Protein AF-A0A183DKI5-F1 (afdb_monomer)

Nearest PDB structures (foldseek):
  1x7p-assembly1_B  TM=5.197E-01  e=1.106E+00  Streptomyces viridochromogenes
  7oi6-assembly1_1  TM=5.668E-01  e=3.266E+00  Homo sapiens
  7vao-assembly1_J  TM=4.863E-01  e=2.853E+00  Thermus thermophilus HB8
  2dyy-assembly1_C  TM=4.971E-01  e=3.266E+00  Pyrococcus horikoshii
  8gxz-assembly1_J  TM=4.627E-01  e=7.871E+00  Thermus thermophilus HB8

Radius of gyration: 12.34 Å; Cα contacts (8 Å, |Δi|>4): 102; chains: 1; bounding box: 30×21×34 Å

Organism: NCBI:txid637853

Mean predicted aligned error: 5.85 Å

Foldseek 3Di:
DQLLVVDPVSVVCCVPVVVVLVVQLCPQFQEKEWEPVCVSVQVNSCVSNVHHYDYDYDPDPPPDPTDIDTDDD

Solvent-accessible surface area (backbone atoms only — not comparable to full-atom values): 4245 Å² total; per-residue (Å²): 130,67,45,48,80,76,35,73,68,40,37,48,42,58,70,79,40,38,70,60,52,55,52,59,27,67,40,76,36,59,36,37,40,24,24,55,95,42,43,58,57,47,50,44,39,24,68,65,36,70,22,47,73,46,77,44,76,77,88,65,85,68,86,64,80,78,51,74,49,77,40,61,135

Sequence (73 aa):
MPFYHSSVSCNYVMTEHKDEFLRISKYPWDLILTDSLFSTSGYGLAQLSRANHVIMHTTSVEAAPGLAKGFAR

Structure (mmCIF, N/CA/C/O backbone):
data_AF-A0A183DKI5-F1
#
_entry.id   AF-A0A183DKI5-F1
#
loop_
_atom_site.group_PDB
_atom_site.id
_atom_site.type_symbol
_atom_site.label_atom_id
_atom_site.label_alt_id
_atom_site.label_comp_id
_atom_site.label_asym_id
_atom_site.label_entity_id
_atom_site.label_seq_id
_atom_site.pdbx_PDB_ins_code
_atom_site.Cartn_x
_atom_site.Cartn_y
_atom_site.Cartn_z
_atom_site.occupancy
_atom_site.B_iso_or_equiv
_atom_site.auth_seq_id
_atom_site.auth_comp_id
_atom_site.auth_asym_id
_atom_site.auth_atom_id
_atom_site.pdbx_PDB_model_num
ATOM 1 N N . MET A 1 1 ? 7.445 -13.509 1.627 1.00 49.41 1 MET A N 1
ATOM 2 C CA . MET A 1 1 ? 8.341 -12.363 1.353 1.00 49.41 1 MET A CA 1
ATOM 3 C C . MET A 1 1 ? 7.615 -11.088 1.746 1.00 49.41 1 MET A C 1
ATOM 5 O O . MET A 1 1 ? 6.439 -10.992 1.412 1.00 49.41 1 MET A O 1
ATOM 9 N N . PRO A 1 2 ? 8.244 -10.142 2.457 1.00 65.38 2 PRO A N 1
ATOM 10 C CA . PRO A 1 2 ? 7.622 -8.848 2.716 1.00 65.38 2 PRO A CA 1
ATOM 11 C C . PRO A 1 2 ? 7.357 -8.101 1.399 1.00 65.38 2 PRO A C 1
ATOM 13 O O . PRO A 1 2 ? 8.247 -8.035 0.552 1.00 65.38 2 PRO A O 1
ATOM 16 N N . PHE A 1 3 ? 6.155 -7.537 1.226 1.00 69.50 3 PHE A N 1
ATOM 17 C CA . PHE A 1 3 ? 5.714 -6.891 -0.026 1.00 69.50 3 PHE A CA 1
ATOM 18 C C . PHE A 1 3 ? 6.665 -5.780 -0.511 1.00 69.50 3 PHE A C 1
ATOM 20 O O . PHE A 1 3 ? 6.786 -5.533 -1.710 1.00 69.50 3 PHE A O 1
ATOM 27 N N . TYR A 1 4 ? 7.382 -5.128 0.407 1.00 66.94 4 TYR A N 1
ATOM 28 C CA . TYR A 1 4 ? 8.310 -4.045 0.091 1.00 66.94 4 TYR A CA 1
ATOM 29 C C . TYR A 1 4 ? 9.620 -4.496 -0.567 1.00 66.94 4 TYR A C 1
ATOM 31 O O . TYR A 1 4 ? 10.285 -3.680 -1.194 1.00 66.94 4 TYR A O 1
ATOM 39 N N . HIS A 1 5 ? 9.964 -5.787 -0.510 1.00 70.19 5 HIS A N 1
ATOM 40 C CA . HIS A 1 5 ? 11.087 -6.345 -1.276 1.00 70.19 5 HIS A CA 1
ATOM 41 C C . HIS A 1 5 ? 10.689 -6.795 -2.687 1.00 70.19 5 HIS A C 1
ATOM 43 O O . HIS A 1 5 ? 11.547 -7.180 -3.475 1.00 70.19 5 HIS A O 1
ATOM 49 N N . SER A 1 6 ? 9.394 -6.780 -3.009 1.00 75.25 6 SER A N 1
ATOM 50 C CA . SER A 1 6 ? 8.862 -7.321 -4.264 1.00 75.25 6 SER A CA 1
ATOM 51 C C . SER A 1 6 ? 8.645 -6.258 -5.348 1.00 75.25 6 SER A C 1
ATOM 53 O O . SER A 1 6 ? 8.217 -6.596 -6.445 1.00 75.25 6 SER A O 1
ATOM 55 N N . SER A 1 7 ? 8.933 -4.981 -5.064 1.00 80.50 7 SER A N 1
ATOM 56 C CA . SER A 1 7 ? 8.893 -3.896 -6.051 1.00 80.50 7 SER A CA 1
ATOM 57 C C . SER A 1 7 ? 9.848 -2.757 -5.686 1.00 80.50 7 SER A C 1
ATOM 59 O O . SER A 1 7 ? 9.905 -2.340 -4.528 1.00 80.50 7 SER A O 1
ATOM 61 N N . VAL A 1 8 ? 10.528 -2.194 -6.693 1.00 84.44 8 VAL A N 1
ATOM 62 C CA . VAL A 1 8 ? 11.369 -0.990 -6.557 1.00 84.44 8 VAL A CA 1
ATOM 63 C C . VAL A 1 8 ? 10.543 0.205 -6.075 1.00 84.44 8 VAL A C 1
ATOM 65 O O . VAL A 1 8 ? 11.010 0.963 -5.229 1.00 84.44 8 VAL A O 1
ATOM 68 N N . SER A 1 9 ? 9.297 0.342 -6.543 1.00 79.62 9 SER A N 1
ATOM 69 C CA . SER A 1 9 ? 8.405 1.424 -6.107 1.00 79.62 9 SER A CA 1
ATOM 70 C C . SER A 1 9 ? 8.001 1.278 -4.640 1.00 79.62 9 SER A C 1
ATOM 72 O O . SER A 1 9 ? 7.993 2.263 -3.907 1.00 79.62 9 SER A O 1
ATOM 74 N N . CYS A 1 10 ? 7.741 0.051 -4.173 1.00 82.12 10 CYS A N 1
ATOM 75 C CA . CYS A 1 10 ? 7.479 -0.195 -2.756 1.00 82.12 10 CYS A CA 1
ATOM 76 C C . CYS A 1 10 ? 8.715 0.103 -1.905 1.00 82.12 10 CYS A C 1
ATOM 78 O O . CYS A 1 10 ? 8.581 0.707 -0.847 1.00 82.1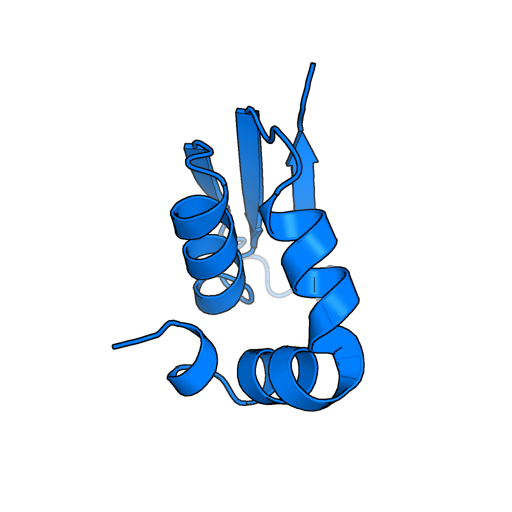2 10 CYS A O 1
ATOM 80 N N . ASN A 1 11 ? 9.906 -0.291 -2.364 1.00 86.12 11 ASN A N 1
ATOM 81 C CA . ASN A 1 11 ? 11.143 0.022 -1.657 1.00 86.12 11 ASN A CA 1
ATOM 82 C C . ASN A 1 11 ? 11.338 1.541 -1.530 1.00 86.12 11 ASN A C 1
ATOM 84 O O . ASN A 1 11 ? 11.556 2.024 -0.427 1.00 86.12 11 ASN A O 1
ATOM 88 N N . TYR A 1 12 ? 11.148 2.294 -2.620 1.00 87.56 12 TYR A N 1
ATOM 89 C CA . TYR A 1 12 ? 11.207 3.760 -2.607 1.00 87.56 12 TYR A CA 1
ATOM 90 C C . TYR A 1 12 ? 10.232 4.375 -1.591 1.00 87.56 12 TYR A C 1
ATOM 92 O O . TYR A 1 12 ? 10.640 5.182 -0.761 1.00 87.56 12 TYR A O 1
ATOM 100 N N . VAL A 1 13 ? 8.964 3.943 -1.581 1.00 85.88 13 VAL A N 1
ATOM 101 C CA . VAL A 1 13 ? 7.967 4.416 -0.598 1.00 85.88 13 VAL A CA 1
ATOM 102 C C . VAL A 1 13 ? 8.400 4.103 0.836 1.00 85.88 13 VAL A C 1
ATOM 104 O O . VAL A 1 13 ? 8.246 4.941 1.719 1.00 85.88 13 VAL A O 1
ATOM 107 N N . MET A 1 14 ? 8.971 2.923 1.080 1.00 86.81 14 MET A N 1
ATOM 108 C CA . MET A 1 14 ? 9.452 2.535 2.409 1.00 86.81 14 MET A CA 1
ATOM 109 C C . MET A 1 14 ? 10.745 3.245 2.830 1.00 86.81 14 M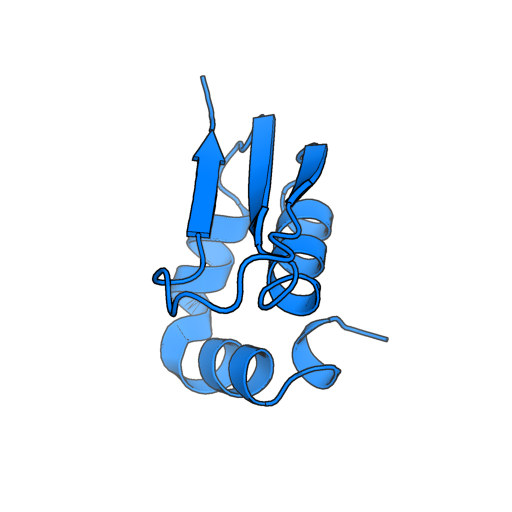ET A C 1
ATOM 111 O O . MET A 1 14 ? 11.030 3.281 4.027 1.00 86.81 14 MET A O 1
ATOM 115 N N . THR A 1 15 ? 11.523 3.783 1.890 1.00 90.50 15 THR A N 1
ATOM 116 C CA . THR A 1 15 ? 12.726 4.576 2.175 1.00 90.50 15 THR A CA 1
ATOM 117 C C . THR A 1 15 ? 12.381 6.047 2.395 1.00 90.50 15 THR A C 1
ATOM 119 O O . THR A 1 15 ? 12.767 6.606 3.416 1.00 90.50 15 THR A O 1
ATOM 122 N N . GLU A 1 16 ? 11.607 6.652 1.493 1.00 94.31 16 GLU A N 1
ATOM 123 C CA . GLU A 1 16 ? 11.375 8.105 1.468 1.00 94.31 16 GLU A CA 1
ATOM 124 C C . GLU A 1 16 ? 10.085 8.539 2.186 1.00 94.31 16 GLU A C 1
ATOM 126 O O . GLU A 1 16 ? 9.984 9.656 2.688 1.00 94.31 16 GLU A O 1
ATOM 131 N N . HIS A 1 17 ? 9.074 7.665 2.252 1.00 91.12 17 HIS A N 1
ATOM 132 C CA . HIS A 1 17 ? 7.716 8.009 2.705 1.00 91.12 17 HIS A CA 1
ATOM 133 C C . HIS A 1 17 ? 7.157 7.018 3.735 1.00 91.12 17 HIS A C 1
ATOM 135 O O . HIS A 1 17 ? 5.943 6.831 3.859 1.00 91.12 17 HIS A O 1
ATOM 141 N N . LYS A 1 18 ? 8.047 6.373 4.494 1.00 90.44 18 LYS A N 1
ATOM 142 C CA . LYS A 1 18 ? 7.709 5.286 5.420 1.00 90.44 18 LYS A 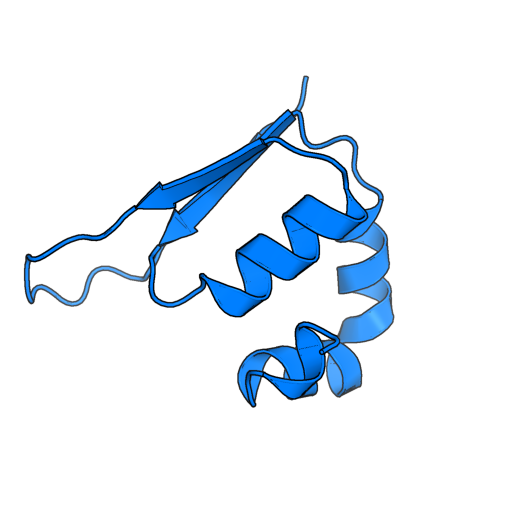CA 1
ATOM 143 C C . LYS A 1 18 ? 6.631 5.655 6.435 1.00 90.44 18 LYS A C 1
ATOM 145 O O . LYS A 1 18 ? 5.703 4.879 6.647 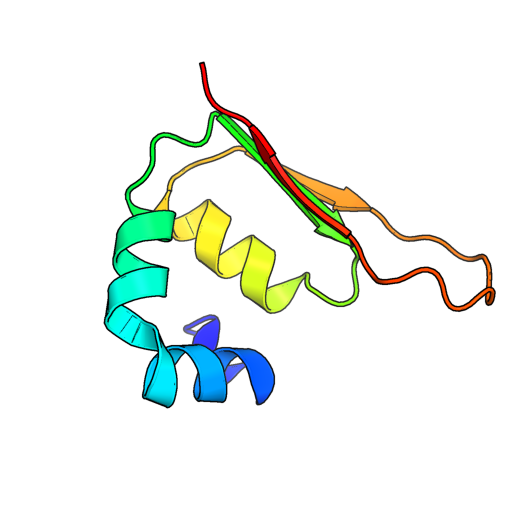1.00 90.44 18 LYS A O 1
ATOM 150 N N . ASP A 1 19 ? 6.764 6.810 7.078 1.00 93.31 19 ASP A N 1
ATOM 151 C CA . ASP A 1 19 ? 5.858 7.218 8.156 1.00 93.31 19 ASP A CA 1
ATOM 152 C C . ASP A 1 19 ? 4.446 7.472 7.631 1.00 93.31 19 ASP A C 1
ATOM 154 O O . ASP A 1 19 ? 3.463 7.062 8.250 1.00 93.31 19 ASP A O 1
ATOM 158 N N . GLU A 1 20 ? 4.347 8.062 6.442 1.00 91.12 20 GLU A N 1
ATOM 159 C CA . GLU A 1 20 ? 3.077 8.278 5.761 1.00 91.12 20 GLU A CA 1
ATOM 160 C C . GLU A 1 20 ? 2.442 6.949 5.343 1.00 91.12 20 GLU A C 1
ATOM 162 O O . GLU A 1 20 ? 1.256 6.719 5.586 1.00 91.12 20 GLU A O 1
ATOM 167 N N . PHE A 1 21 ? 3.238 6.020 4.809 1.00 89.50 21 PHE A N 1
ATOM 168 C CA . PHE A 1 21 ? 2.760 4.676 4.506 1.00 89.50 21 PHE A CA 1
ATOM 169 C C . PHE A 1 21 ? 2.222 3.968 5.759 1.00 89.50 21 PHE A C 1
ATOM 171 O O . PHE A 1 21 ? 1.129 3.403 5.726 1.00 89.50 21 PHE A O 1
ATOM 178 N N . LEU A 1 22 ? 2.942 4.039 6.883 1.00 90.44 22 LEU A N 1
ATOM 179 C CA . LEU A 1 22 ? 2.506 3.452 8.154 1.00 90.44 22 LEU A CA 1
ATOM 180 C C . LEU A 1 22 ? 1.253 4.132 8.720 1.00 90.44 22 LEU A C 1
ATOM 182 O O . LEU A 1 22 ? 0.440 3.475 9.376 1.00 90.44 22 LEU A O 1
ATOM 186 N N . ARG A 1 23 ? 1.082 5.437 8.489 1.00 93.50 23 ARG A N 1
ATOM 187 C CA . ARG A 1 23 ? -0.139 6.167 8.848 1.00 93.50 23 ARG A CA 1
ATOM 188 C C . ARG A 1 23 ? -1.324 5.662 8.028 1.00 93.50 23 ARG A C 1
ATOM 190 O O . ARG A 1 23 ? -2.357 5.325 8.604 1.00 93.50 23 ARG A O 1
ATOM 197 N N . ILE A 1 24 ? -1.159 5.549 6.710 1.00 91.19 24 ILE A N 1
ATOM 198 C CA . ILE A 1 24 ? -2.190 5.046 5.791 1.00 91.19 24 ILE A CA 1
ATOM 199 C C . ILE A 1 24 ? -2.516 3.578 6.092 1.00 91.19 24 ILE A C 1
ATOM 201 O O . ILE A 1 24 ? -3.689 3.212 6.097 1.00 91.19 24 ILE A O 1
ATOM 205 N N . SER A 1 25 ? -1.525 2.739 6.405 1.00 90.75 25 SER A N 1
ATOM 206 C CA . SER A 1 25 ? -1.745 1.316 6.701 1.00 90.75 25 SER A CA 1
ATOM 207 C C . SER A 1 25 ? -2.514 1.065 7.996 1.00 90.75 25 SER A C 1
ATOM 209 O O . SER A 1 25 ? -3.079 -0.009 8.168 1.00 90.75 25 SER A O 1
ATOM 211 N N . LYS A 1 26 ? -2.511 2.029 8.922 1.00 92.25 26 LYS A N 1
ATOM 212 C CA . LYS A 1 26 ? -3.261 1.963 10.186 1.00 92.25 26 LYS A CA 1
ATOM 213 C C . LYS A 1 26 ? -4.664 2.560 10.086 1.00 92.25 26 LYS A C 1
ATOM 215 O O . LYS A 1 26 ? -5.426 2.456 11.044 1.00 92.25 26 LYS A O 1
ATOM 220 N N . TYR A 1 27 ? -4.994 3.210 8.974 1.00 92.31 27 TYR A N 1
ATOM 221 C CA . TYR A 1 27 ? -6.326 3.757 8.765 1.00 92.31 27 TYR A CA 1
ATOM 222 C C . TYR A 1 27 ? -7.339 2.606 8.585 1.00 92.31 27 TYR A C 1
ATOM 224 O O . TYR A 1 27 ? -6.983 1.591 7.975 1.00 92.31 27 TYR A O 1
ATOM 232 N N . PRO A 1 28 ? -8.568 2.715 9.127 1.00 93.19 28 PRO A N 1
ATOM 233 C CA . PRO A 1 28 ? -9.552 1.631 9.139 1.00 93.19 28 PRO A CA 1
ATOM 234 C C . PRO A 1 28 ? -10.226 1.466 7.770 1.00 93.19 28 PRO A C 1
ATOM 236 O O . PRO A 1 28 ? -11.407 1.743 7.596 1.00 93.19 28 PRO A O 1
ATOM 239 N N . TRP A 1 29 ? -9.453 1.046 6.773 1.00 94.81 29 TRP A N 1
ATOM 240 C CA . TRP A 1 29 ? -9.965 0.758 5.440 1.00 94.81 29 TRP A CA 1
ATOM 241 C C . TRP A 1 29 ? -10.896 -0.459 5.472 1.00 94.81 29 TRP A C 1
ATOM 243 O O . TRP A 1 29 ? -10.511 -1.529 5.937 1.00 94.81 29 TRP A O 1
ATOM 253 N N . ASP A 1 30 ? -12.089 -0.318 4.901 1.00 94.00 30 ASP A N 1
ATOM 254 C CA . ASP A 1 30 ? -13.018 -1.431 4.672 1.00 94.00 30 ASP A CA 1
ATOM 255 C C . ASP A 1 30 ? -12.710 -2.146 3.346 1.00 94.00 30 ASP A C 1
ATOM 257 O O . ASP A 1 30 ? -12.841 -3.371 3.217 1.00 94.00 30 ASP A O 1
ATOM 261 N N . LEU A 1 31 ? -12.292 -1.362 2.345 1.00 93.06 31 LEU A N 1
ATOM 262 C CA . LEU A 1 31 ? -12.002 -1.819 0.990 1.00 93.06 31 LEU A CA 1
ATOM 263 C C . LEU A 1 31 ? -10.838 -1.034 0.384 1.00 93.06 31 LEU A C 1
ATOM 265 O O . LEU A 1 31 ? -10.836 0.196 0.360 1.00 93.06 31 LEU A O 1
ATOM 269 N N . ILE A 1 32 ? -9.889 -1.766 -0.182 1.00 92.81 32 ILE A N 1
ATOM 270 C CA . ILE A 1 32 ?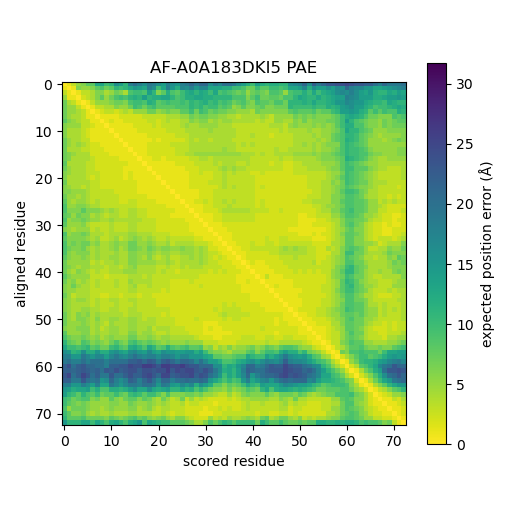 -8.811 -1.249 -1.016 1.00 92.81 32 ILE A CA 1
ATOM 271 C C . ILE A 1 32 ? -9.053 -1.734 -2.442 1.00 92.81 32 ILE A C 1
ATOM 273 O O . ILE A 1 32 ? -9.230 -2.925 -2.698 1.00 92.81 32 ILE A O 1
ATOM 277 N N . LEU A 1 33 ? -9.054 -0.790 -3.370 1.00 90.75 33 LEU A N 1
ATOM 278 C CA . LEU A 1 33 ? -9.258 -1.001 -4.791 1.00 90.75 33 LEU A CA 1
ATOM 279 C C . LEU A 1 33 ? -7.999 -0.555 -5.530 1.00 90.75 33 LEU A C 1
ATOM 281 O O . LEU A 1 33 ? -7.629 0.617 -5.447 1.00 90.75 33 LEU A O 1
ATOM 285 N N . THR A 1 34 ? -7.340 -1.455 -6.252 1.00 88.50 34 THR A N 1
ATOM 286 C CA . THR A 1 34 ? -6.120 -1.097 -6.990 1.00 88.50 34 THR A CA 1
ATOM 287 C C . THR A 1 34 ? -6.112 -1.656 -8.393 1.00 88.50 34 THR A C 1
ATOM 289 O O . THR A 1 34 ? -6.539 -2.787 -8.613 1.00 88.50 34 THR A O 1
ATOM 292 N N . ASP A 1 35 ? -5.516 -0.917 -9.317 1.00 86.25 35 ASP A N 1
ATOM 293 C CA . ASP A 1 35 ? -5.069 -1.469 -10.584 1.00 86.25 35 ASP A CA 1
ATOM 294 C C . ASP A 1 35 ? -4.024 -2.577 -10.353 1.00 86.25 35 ASP A C 1
ATOM 296 O O . ASP A 1 35 ? -3.227 -2.529 -9.410 1.00 86.25 35 ASP A O 1
ATOM 300 N N . SER A 1 36 ? -4.015 -3.572 -11.234 1.00 83.44 36 SER A N 1
ATOM 301 C CA . SER A 1 36 ? -3.010 -4.631 -11.327 1.00 83.44 36 SER A CA 1
ATOM 302 C C . SER A 1 36 ? -1.556 -4.136 -11.299 1.00 83.44 36 SER A C 1
ATOM 304 O O . SER A 1 36 ? -0.707 -4.806 -10.702 1.00 83.44 36 SER A O 1
ATOM 306 N N . LEU A 1 37 ? -1.272 -2.946 -11.842 1.00 80.69 37 LEU A N 1
ATOM 307 C CA . LEU A 1 37 ? 0.044 -2.297 -11.785 1.00 80.69 37 LEU A CA 1
ATOM 308 C C . LEU A 1 37 ? 0.502 -2.000 -10.348 1.00 80.69 37 LEU A C 1
ATOM 310 O O . LEU A 1 37 ? 1.700 -1.961 -10.073 1.00 80.69 37 LEU A O 1
ATOM 314 N N . PHE A 1 38 ? -0.441 -1.838 -9.418 1.00 81.19 38 PHE A N 1
ATOM 315 C CA . PHE A 1 38 ? -0.186 -1.602 -7.997 1.00 81.19 38 PHE A CA 1
ATOM 316 C C . PHE A 1 38 ? -0.424 -2.843 -7.131 1.00 81.19 38 PHE A C 1
ATOM 318 O O . PHE A 1 38 ? -0.470 -2.726 -5.907 1.00 81.19 38 PHE A O 1
ATOM 325 N N . SER A 1 39 ? -0.564 -4.030 -7.729 1.00 83.75 39 SER A N 1
ATOM 326 C CA . SER A 1 39 ? -0.903 -5.276 -7.022 1.00 83.75 39 SER A CA 1
ATOM 327 C C . SER A 1 39 ? -0.020 -5.540 -5.797 1.00 83.75 39 SER A C 1
ATOM 329 O O . SER A 1 39 ? -0.546 -5.778 -4.711 1.00 83.75 39 SER A O 1
ATOM 331 N N . THR A 1 40 ? 1.303 -5.411 -5.925 1.00 85.00 40 THR A N 1
ATOM 332 C CA . THR A 1 40 ? 2.249 -5.609 -4.814 1.00 85.00 40 THR A CA 1
ATOM 333 C C . THR A 1 40 ? 2.018 -4.629 -3.659 1.00 85.00 40 THR A C 1
ATOM 335 O O . THR A 1 40 ? 1.996 -5.027 -2.493 1.00 85.00 40 THR A O 1
ATOM 338 N N . SER A 1 41 ? 1.840 -3.341 -3.965 1.00 83.44 41 SER A N 1
ATOM 339 C CA . SER A 1 41 ? 1.633 -2.288 -2.961 1.00 83.44 41 SER A CA 1
ATOM 340 C C . SER A 1 41 ? 0.254 -2.402 -2.308 1.00 83.44 41 SER A C 1
ATOM 342 O O . SER A 1 41 ? 0.139 -2.302 -1.087 1.00 83.44 41 SER A O 1
ATOM 344 N N . GLY A 1 42 ? -0.779 -2.665 -3.113 1.00 87.12 42 GLY A N 1
ATOM 345 C CA . GLY A 1 42 ? -2.151 -2.884 -2.662 1.00 87.12 42 GLY A CA 1
ATOM 346 C C . GLY A 1 42 ? -2.266 -4.089 -1.736 1.00 87.12 42 GLY A C 1
ATOM 347 O O . GLY A 1 42 ? -2.872 -3.978 -0.673 1.00 87.12 42 GLY A O 1
ATOM 348 N N . TYR A 1 43 ? -1.598 -5.196 -2.081 1.00 87.88 43 TYR A N 1
ATOM 349 C CA . TYR A 1 43 ? -1.560 -6.394 -1.244 1.00 87.88 43 TYR A CA 1
ATOM 350 C C . TYR A 1 43 ? -0.906 -6.110 0.111 1.00 87.88 43 TYR A C 1
ATOM 352 O O . TYR A 1 43 ? -1.441 -6.477 1.156 1.00 87.88 43 TYR A O 1
ATOM 360 N N . GLY A 1 44 ? 0.228 -5.401 0.107 1.00 88.50 44 GLY A N 1
ATOM 361 C CA . GLY A 1 44 ? 0.897 -4.981 1.336 1.00 88.50 44 GLY A CA 1
ATOM 362 C C . GLY A 1 44 ? 0.007 -4.123 2.229 1.00 88.50 44 GLY A C 1
ATOM 363 O O . GLY A 1 44 ? -0.082 -4.364 3.433 1.00 88.50 44 GLY A O 1
ATOM 364 N N . LEU A 1 45 ? -0.687 -3.150 1.635 1.00 88.88 45 LEU A N 1
ATOM 365 C CA . LEU A 1 45 ? -1.573 -2.262 2.375 1.00 88.88 45 LEU A CA 1
ATOM 366 C C . LEU A 1 45 ? -2.769 -3.017 2.965 1.00 88.88 45 LEU A C 1
ATOM 368 O O . LEU A 1 45 ? -3.043 -2.862 4.152 1.00 88.88 45 LEU A O 1
ATOM 372 N N . ALA A 1 46 ? -3.421 -3.873 2.177 1.00 91.25 46 ALA A N 1
ATOM 373 C CA . ALA A 1 46 ? -4.547 -4.687 2.627 1.00 91.25 46 ALA A CA 1
ATOM 374 C C . ALA A 1 46 ? -4.161 -5.678 3.724 1.00 91.25 46 ALA A C 1
ATOM 376 O O . ALA A 1 46 ? -4.889 -5.837 4.703 1.00 91.25 46 ALA A O 1
ATOM 377 N N . GLN A 1 47 ? -2.985 -6.298 3.615 1.00 89.56 47 GLN A N 1
ATOM 378 C CA . GLN A 1 47 ? -2.484 -7.196 4.649 1.00 89.56 47 GLN A CA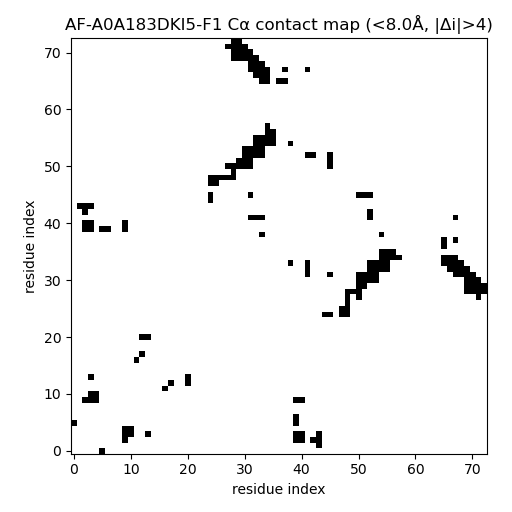 1
ATOM 379 C C . GLN A 1 47 ? -2.257 -6.462 5.981 1.00 89.56 47 GLN A C 1
ATOM 381 O O . GLN A 1 47 ? -2.543 -7.015 7.043 1.00 89.56 47 GLN A O 1
ATOM 386 N N . LEU A 1 48 ? -1.748 -5.228 5.938 1.00 90.19 48 LEU A N 1
ATOM 387 C CA . LEU A 1 48 ? -1.479 -4.434 7.138 1.00 90.19 48 LEU A CA 1
ATOM 388 C C . LEU A 1 48 ? -2.752 -3.843 7.759 1.00 90.19 48 LEU A C 1
ATOM 390 O O . LEU A 1 48 ? -2.890 -3.871 8.982 1.00 90.19 48 LEU A O 1
ATOM 394 N N . SER A 1 49 ? -3.678 -3.339 6.939 1.00 90.69 49 SER A N 1
ATOM 395 C CA . SER A 1 49 ? -4.936 -2.738 7.405 1.00 90.69 49 SER A CA 1
ATOM 396 C C . SER A 1 49 ? -6.039 -3.760 7.692 1.00 90.69 49 SER A C 1
ATOM 398 O O . SER A 1 49 ? -7.032 -3.421 8.329 1.00 90.69 49 SER A O 1
ATOM 400 N N . ARG A 1 50 ? -5.864 -5.015 7.254 1.00 90.75 50 ARG A N 1
ATOM 401 C CA . ARG A 1 50 ? -6.882 -6.086 7.249 1.00 90.75 50 ARG A CA 1
ATOM 402 C C . ARG A 1 50 ? -8.119 -5.757 6.403 1.00 90.75 50 ARG A C 1
ATOM 404 O O . ARG A 1 50 ? -9.183 -6.331 6.629 1.00 90.75 50 ARG A O 1
ATOM 411 N N . ALA A 1 51 ? -7.980 -4.850 5.440 1.00 93.50 51 ALA A N 1
ATOM 412 C CA . ALA A 1 51 ? -9.049 -4.480 4.523 1.00 93.50 51 ALA A CA 1
ATOM 413 C C . ALA A 1 51 ? -9.268 -5.545 3.444 1.00 93.50 51 ALA A C 1
ATOM 415 O O . ALA A 1 51 ? -8.341 -6.260 3.055 1.00 93.50 51 ALA A O 1
ATOM 416 N N . ASN A 1 52 ? -10.478 -5.587 2.883 1.00 93.50 52 ASN A N 1
ATOM 417 C CA . ASN A 1 52 ? -10.716 -6.352 1.662 1.00 93.50 52 ASN A CA 1
ATOM 418 C C . ASN A 1 52 ? -9.936 -5.724 0.502 1.00 93.50 52 ASN A C 1
ATOM 420 O O . ASN A 1 52 ? -9.866 -4.499 0.396 1.00 93.50 52 ASN A O 1
ATOM 424 N N . HIS A 1 53 ? -9.383 -6.543 -0.391 1.00 93.12 53 HIS A N 1
ATOM 425 C CA . HIS A 1 53 ? -8.605 -6.065 -1.535 1.00 93.12 53 HIS A CA 1
ATOM 426 C C . HIS A 1 53 ? -9.208 -6.555 -2.844 1.00 93.12 53 HIS A C 1
ATOM 428 O O . HIS A 1 53 ? -9.350 -7.758 -3.055 1.00 93.12 53 HIS A O 1
ATOM 434 N N . VAL A 1 54 ? -9.546 -5.619 -3.728 1.00 91.56 54 VAL A N 1
ATOM 435 C CA . VAL A 1 54 ? -9.992 -5.909 -5.091 1.00 91.56 54 VAL A CA 1
ATOM 436 C C . VAL A 1 54 ? -8.963 -5.363 -6.068 1.00 91.56 54 VAL A C 1
ATOM 438 O O . VAL A 1 54 ? -8.656 -4.168 -6.071 1.00 91.56 54 VAL A O 1
ATOM 441 N N . ILE A 1 55 ? -8.450 -6.254 -6.915 1.00 87.94 55 ILE A N 1
ATOM 442 C CA . ILE A 1 55 ? -7.546 -5.899 -8.003 1.00 87.94 55 ILE A CA 1
ATOM 443 C C . ILE A 1 55 ? -8.364 -5.762 -9.283 1.00 87.94 55 ILE A C 1
ATOM 445 O O . ILE A 1 55 ? -9.065 -6.688 -9.689 1.00 87.94 55 ILE A O 1
ATOM 449 N N . MET A 1 56 ? -8.261 -4.601 -9.916 1.00 85.44 56 MET A N 1
ATOM 450 C CA . MET A 1 56 ? -8.843 -4.318 -11.219 1.00 85.44 56 MET A CA 1
ATOM 451 C C . MET A 1 56 ? -7.760 -4.426 -12.285 1.00 85.44 56 MET A C 1
ATOM 453 O O . MET A 1 56 ? -6.656 -3.916 -12.117 1.00 85.44 56 MET A O 1
ATOM 457 N N . HIS A 1 57 ? -8.072 -5.091 -13.388 1.00 80.31 57 HIS A N 1
ATOM 458 C CA . HIS A 1 57 ? -7.194 -5.163 -14.546 1.00 80.31 57 HIS A CA 1
ATOM 459 C C . HIS A 1 57 ? -7.961 -4.618 -15.744 1.00 80.31 57 HIS A C 1
ATOM 461 O O . HIS A 1 57 ? -9.021 -5.143 -16.086 1.00 80.31 57 HIS A O 1
ATOM 467 N N . THR A 1 58 ? -7.452 -3.553 -16.357 1.00 66.81 58 THR A N 1
ATOM 468 C CA . THR A 1 58 ? -7.946 -3.097 -17.656 1.00 66.81 58 THR A CA 1
ATOM 469 C C . THR A 1 58 ? -7.076 -3.704 -18.748 1.00 66.81 58 THR A C 1
ATOM 471 O O . THR A 1 58 ? -5.855 -3.590 -18.720 1.00 66.81 58 THR A O 1
ATOM 474 N N . THR A 1 59 ? -7.702 -4.373 -19.715 1.00 64.75 59 THR A N 1
ATOM 475 C CA . THR A 1 59 ? -7.026 -4.859 -20.928 1.00 64.75 59 THR A CA 1
ATOM 476 C C . THR A 1 59 ? -6.940 -3.780 -22.008 1.00 64.75 59 THR A C 1
ATOM 478 O O . THR A 1 59 ? -6.372 -4.021 -23.071 1.00 64.75 59 THR A O 1
ATOM 481 N N . SER A 1 60 ? -7.533 -2.602 -21.772 1.00 58.62 60 SER A N 1
ATOM 482 C CA . SER A 1 60 ? -7.428 -1.472 -22.690 1.00 58.62 60 SER A CA 1
ATOM 483 C C . SER A 1 60 ? -6.044 -0.840 -22.559 1.00 58.62 60 SER A C 1
ATOM 485 O O . SER A 1 60 ? -5.644 -0.441 -21.469 1.00 58.62 60 SER A O 1
ATOM 487 N N . VAL A 1 61 ? -5.329 -0.757 -23.684 1.00 49.34 61 VAL A N 1
ATOM 488 C CA . VAL A 1 61 ? -3.964 -0.209 -23.824 1.00 49.34 61 VAL A CA 1
ATOM 489 C C . VAL A 1 61 ? -3.949 1.324 -23.728 1.00 49.34 61 VAL A C 1
ATOM 491 O O . VAL A 1 61 ? -2.899 1.953 -23.842 1.00 49.34 61 VAL A O 1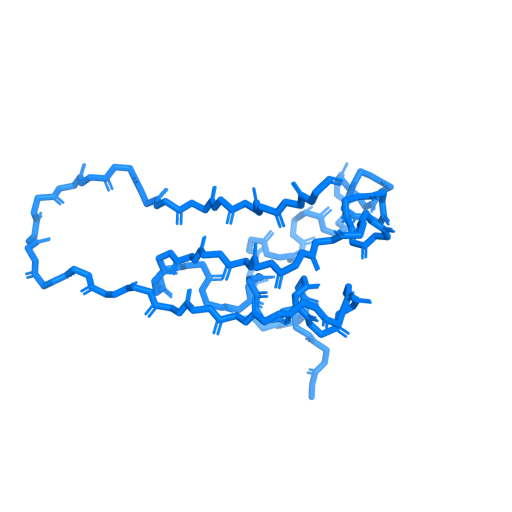
ATOM 494 N N . GLU A 1 62 ? -5.105 1.961 -23.534 1.00 48.72 62 GLU A N 1
ATOM 495 C CA . GLU A 1 62 ? -5.125 3.388 -23.250 1.00 48.72 62 GLU A CA 1
ATOM 496 C C . GLU A 1 62 ? -4.466 3.637 -21.897 1.00 48.72 62 GLU A C 1
ATOM 498 O O . GLU A 1 62 ? -4.841 3.040 -20.888 1.00 48.72 62 GLU A O 1
ATOM 503 N N . ALA A 1 63 ? -3.454 4.506 -21.904 1.00 54.31 63 ALA A N 1
ATOM 504 C CA . ALA A 1 63 ? -2.678 4.932 -20.750 1.00 54.31 63 ALA A CA 1
ATOM 505 C C . ALA A 1 63 ? -3.555 5.725 -19.765 1.00 54.31 63 ALA A C 1
ATOM 507 O O . ALA A 1 63 ? -3.390 6.929 -19.576 1.00 54.31 63 ALA A O 1
ATOM 508 N N . ALA A 1 64 ? -4.528 5.060 -19.152 1.00 55.94 64 ALA A N 1
ATOM 509 C CA . ALA A 1 64 ? -5.249 5.598 -18.024 1.00 55.94 64 ALA A CA 1
ATOM 510 C C . ALA A 1 64 ? -4.268 5.660 -16.842 1.00 55.94 64 ALA A C 1
ATOM 512 O O . ALA A 1 64 ? -3.534 4.693 -16.609 1.00 55.94 64 ALA A O 1
ATOM 513 N N . PRO A 1 65 ? -4.216 6.774 -16.089 1.00 62.41 65 PRO A N 1
ATOM 514 C CA . PRO A 1 65 ? -3.452 6.811 -14.852 1.00 62.41 65 PRO A CA 1
ATOM 515 C C . PRO A 1 65 ? -3.970 5.679 -13.963 1.00 62.41 65 PRO A C 1
ATOM 517 O O . PRO A 1 65 ? -5.157 5.642 -13.635 1.00 62.41 65 PRO A O 1
ATOM 520 N N . GLY A 1 66 ? -3.099 4.716 -13.646 1.00 65.88 66 GLY A N 1
ATOM 521 C CA . GLY A 1 66 ? -3.481 3.561 -12.842 1.00 65.88 66 GLY A CA 1
ATOM 522 C C . GLY A 1 66 ? -4.158 4.017 -11.548 1.00 65.88 66 GLY A C 1
ATOM 523 O O . GLY A 1 66 ? -3.748 4.999 -10.927 1.00 65.88 66 GLY A O 1
ATOM 524 N N . LEU A 1 67 ? -5.221 3.324 -11.153 1.00 75.62 67 LEU A N 1
ATOM 525 C CA . LEU A 1 67 ? -6.060 3.740 -10.035 1.00 75.62 67 LEU A CA 1
ATOM 526 C C . LEU A 1 67 ? -5.656 3.019 -8.746 1.00 75.62 67 LEU A C 1
ATOM 528 O O . LEU A 1 67 ? -5.514 1.800 -8.725 1.00 75.62 67 LEU A O 1
ATOM 532 N N . ALA A 1 68 ? -5.561 3.761 -7.646 1.00 83.31 68 ALA A N 1
ATOM 533 C CA . ALA A 1 68 ? -5.535 3.202 -6.300 1.00 83.31 68 ALA A CA 1
ATOM 534 C C . ALA A 1 68 ? -6.476 4.016 -5.406 1.00 83.31 68 ALA A C 1
ATOM 536 O O . ALA A 1 68 ? -6.352 5.238 -5.318 1.00 83.31 68 ALA A O 1
ATOM 537 N N . LYS A 1 69 ? -7.441 3.352 -4.765 1.00 85.88 69 LYS A N 1
ATOM 538 C CA . LYS A 1 69 ? -8.445 4.004 -3.919 1.00 85.88 69 LYS A CA 1
ATOM 539 C C . LYS A 1 69 ? -8.761 3.161 -2.689 1.00 85.88 69 LYS A C 1
ATOM 541 O O . LYS A 1 69 ? -9.005 1.964 -2.798 1.00 85.88 69 LYS A O 1
ATOM 546 N N . GLY A 1 70 ? -8.772 3.803 -1.526 1.00 87.69 70 GLY A N 1
ATOM 547 C CA . GLY A 1 70 ? -9.252 3.224 -0.273 1.00 87.69 70 GLY A CA 1
ATOM 548 C C .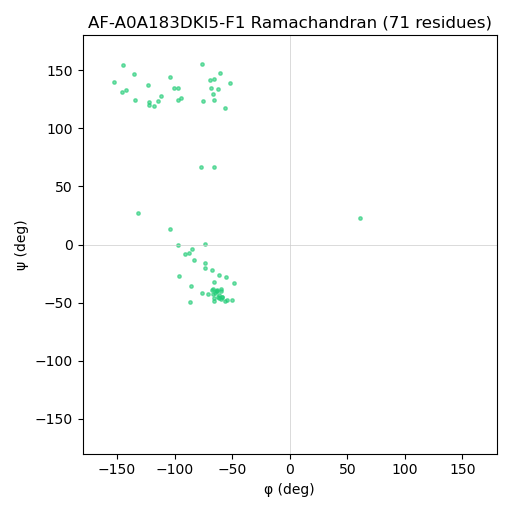 GLY A 1 70 ? -10.633 3.768 0.082 1.00 87.69 70 GLY A C 1
ATOM 549 O O . GLY A 1 70 ? -10.922 4.941 -0.164 1.00 87.69 70 GLY A O 1
ATOM 550 N N . PHE A 1 71 ? -11.478 2.921 0.660 1.00 90.69 71 PHE A N 1
ATOM 551 C CA . PHE A 1 71 ? -12.789 3.279 1.191 1.00 90.69 71 PHE A CA 1
ATOM 552 C C . PHE A 1 71 ? -12.867 2.885 2.668 1.00 90.69 71 PHE A C 1
ATOM 554 O O . PHE A 1 71 ? -12.412 1.803 3.043 1.00 90.69 71 PHE A O 1
ATOM 561 N N . ALA A 1 72 ? -13.433 3.767 3.485 1.00 89.44 72 ALA A N 1
ATOM 562 C CA . ALA A 1 72 ? -13.692 3.570 4.909 1.00 89.44 72 ALA A CA 1
ATOM 563 C C . ALA A 1 72 ? -15.004 4.275 5.289 1.00 89.44 72 ALA A C 1
ATOM 565 O O . ALA A 1 72 ? -15.401 5.220 4.596 1.00 89.44 72 ALA A O 1
ATOM 566 N N . ARG A 1 73 ? -15.664 3.807 6.3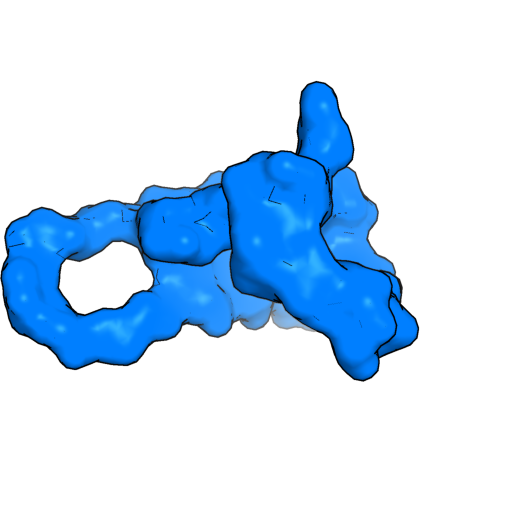51 1.00 78.25 73 ARG A N 1
ATOM 567 C CA . ARG A 1 73 ? -16.859 4.431 6.946 1.00 78.25 73 ARG A CA 1
ATOM 568 C C . ARG A 1 73 ? -16.549 5.573 7.906 1.00 78.25 73 ARG A C 1
ATOM 570 O O . ARG A 1 73 ? -15.535 5.489 8.632 1.00 78.25 73 ARG A O 1
#

Secondary structure (DSSP, 8-state):
--GGGS-HHHHHHHHHSHHHHHHHHTS--SEEEEEGGGHHHHHHHHHHHT-EEEEE-----S-PPPPEEEE--

pLDDT: mean 82.73, std 12.07, range [48.72, 94.81]